Protein AF-A0A953LMT9-F1 (afdb_monomer)

Secondary structure (DSSP, 8-state):
-EEEEESS-EEEEEEEEEETTS-EEEEEEEEEEPTT-BPPP---TTTTPPEEEEEEEEEE--TTSPPPEEEEE---

Mean predicted aligned error: 4.64 Å

Radius of gyration: 12.95 Å; Cα contacts (8 Å, |Δi|>4): 16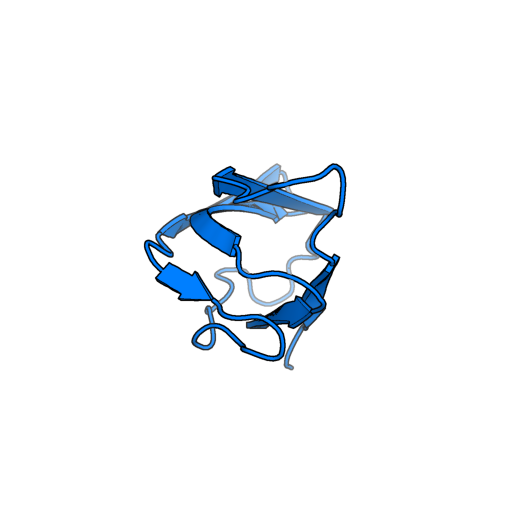3; chains: 1; bounding box: 30×21×34 Å

Sequence (76 aa):
VQIRVLERPVQFRSMKIHFANGDTQNVELRDRIRAGGKSRVIDVEGGDRAIKTIEFVYDAQALGGRTAKVRVFGRN

Structure (mmCIF, N/CA/C/O backbone):
data_AF-A0A953LMT9-F1
#
_entry.id   AF-A0A953LMT9-F1
#
loop_
_atom_site.group_PDB
_atom_site.id
_atom_site.type_symbol
_atom_site.label_atom_id
_atom_site.label_alt_id
_atom_site.label_comp_id
_atom_site.label_asym_id
_atom_site.label_entity_id
_atom_site.label_seq_id
_atom_site.pdbx_PDB_ins_code
_atom_site.Cartn_x
_atom_site.Cartn_y
_atom_site.Cartn_z
_atom_site.occupancy
_atom_site.B_iso_or_equiv
_atom_site.auth_seq_id
_atom_site.auth_comp_id
_atom_site.auth_asym_id
_atom_site.auth_atom_id
_atom_site.pdbx_PDB_model_num
ATOM 1 N N . VAL A 1 1 ? -10.229 -8.304 -0.587 1.00 89.88 1 VAL A N 1
ATOM 2 C CA . VAL A 1 1 ? -9.883 -7.358 -1.682 1.00 89.88 1 VAL A CA 1
ATOM 3 C C . VAL A 1 1 ? -9.055 -8.028 -2.775 1.00 89.88 1 VAL A C 1
ATOM 5 O O . VAL A 1 1 ? -8.469 -9.078 -2.543 1.00 89.88 1 VAL A O 1
ATOM 8 N N . GLN A 1 2 ? -9.003 -7.443 -3.974 1.00 92.94 2 GLN A N 1
ATOM 9 C CA . GLN A 1 2 ? -8.133 -7.888 -5.069 1.00 92.94 2 GLN A CA 1
ATOM 10 C C . GLN A 1 2 ? -7.492 -6.694 -5.778 1.00 92.94 2 GLN A C 1
ATOM 12 O O . GLN A 1 2 ? -8.166 -5.715 -6.101 1.00 92.94 2 GLN A O 1
ATOM 17 N N . ILE A 1 3 ? -6.198 -6.807 -6.063 1.00 94.06 3 ILE A N 1
ATOM 18 C CA . ILE A 1 3 ? -5.429 -5.804 -6.794 1.00 94.06 3 ILE A CA 1
ATOM 19 C C . ILE A 1 3 ? -5.477 -6.146 -8.281 1.00 94.06 3 ILE A C 1
ATOM 21 O O . ILE A 1 3 ? -5.314 -7.304 -8.670 1.00 94.06 3 ILE A O 1
ATOM 25 N N . ARG A 1 4 ? -5.681 -5.136 -9.126 1.00 94.44 4 ARG A N 1
ATOM 26 C CA . ARG A 1 4 ? -5.558 -5.241 -10.581 1.00 94.44 4 ARG A CA 1
ATOM 27 C C . ARG A 1 4 ? -4.600 -4.190 -11.095 1.00 94.44 4 ARG A C 1
ATOM 29 O O . ARG A 1 4 ? -4.687 -3.025 -10.707 1.00 94.44 4 ARG A O 1
ATOM 36 N N . VAL A 1 5 ? -3.724 -4.608 -11.994 1.00 92.94 5 VAL A N 1
ATOM 37 C CA . VAL A 1 5 ? -2.730 -3.737 -12.611 1.00 92.94 5 VAL A CA 1
ATOM 38 C C . VAL A 1 5 ? -3.083 -3.554 -14.073 1.00 92.94 5 VAL A C 1
ATOM 40 O O . VAL A 1 5 ? -3.324 -4.519 -14.793 1.00 92.94 5 VAL A O 1
ATOM 43 N N . LEU A 1 6 ? -3.100 -2.307 -14.520 1.00 90.75 6 LEU A N 1
ATOM 44 C CA . LEU A 1 6 ? -3.301 -1.930 -15.908 1.00 90.75 6 LEU A CA 1
ATOM 45 C C . LEU A 1 6 ? -2.051 -1.227 -16.438 1.00 90.75 6 LEU A C 1
ATOM 47 O O . LEU A 1 6 ? -1.253 -0.682 -15.673 1.00 90.75 6 LEU A O 1
ATOM 51 N N . GLU A 1 7 ? -1.924 -1.228 -17.764 1.00 89.25 7 GLU A N 1
ATOM 52 C CA . GLU A 1 7 ? -0.909 -0.507 -18.545 1.00 89.25 7 GLU A CA 1
ATOM 53 C C . GLU A 1 7 ? 0.519 -1.063 -18.417 1.00 89.25 7 GLU A C 1
ATOM 55 O O . GLU A 1 7 ? 1.123 -1.430 -19.426 1.00 89.25 7 GLU A O 1
ATOM 60 N N . ARG A 1 8 ? 1.071 -1.188 -17.204 1.00 88.44 8 ARG A N 1
ATOM 61 C CA . ARG A 1 8 ? 2.460 -1.623 -16.973 1.00 88.44 8 ARG A CA 1
ATOM 62 C C . ARG A 1 8 ? 2.575 -2.583 -15.793 1.00 88.44 8 ARG A C 1
ATOM 64 O O . ARG A 1 8 ? 1.825 -2.444 -14.837 1.00 88.44 8 ARG A O 1
ATOM 71 N N . PRO A 1 9 ? 3.504 -3.555 -15.842 1.00 90.56 9 PRO A N 1
ATOM 72 C CA . PRO A 1 9 ? 3.708 -4.485 -14.740 1.00 90.56 9 PRO A CA 1
ATOM 73 C C . PRO A 1 9 ? 4.207 -3.766 -13.481 1.00 90.56 9 PRO A C 1
ATOM 75 O 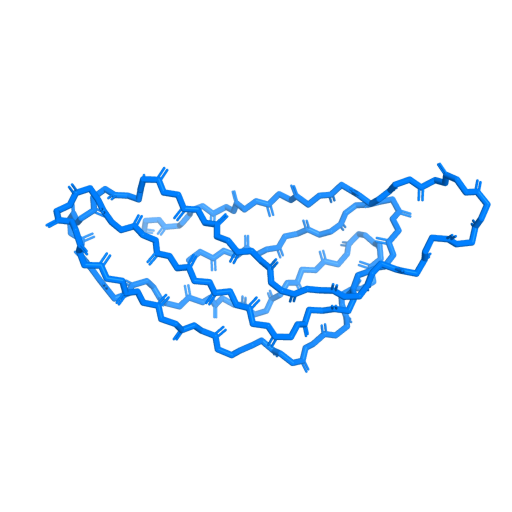O . PRO A 1 9 ? 5.003 -2.832 -13.575 1.00 90.56 9 PRO A O 1
ATOM 78 N N . VAL A 1 10 ? 3.808 -4.264 -12.311 1.00 92.06 10 VAL A N 1
ATOM 79 C CA . VAL A 1 10 ? 4.267 -3.770 -11.004 1.00 92.06 10 VAL A CA 1
ATOM 80 C C . VAL A 1 10 ? 4.768 -4.943 -10.170 1.00 92.06 10 VAL A C 1
ATOM 82 O O . VAL A 1 1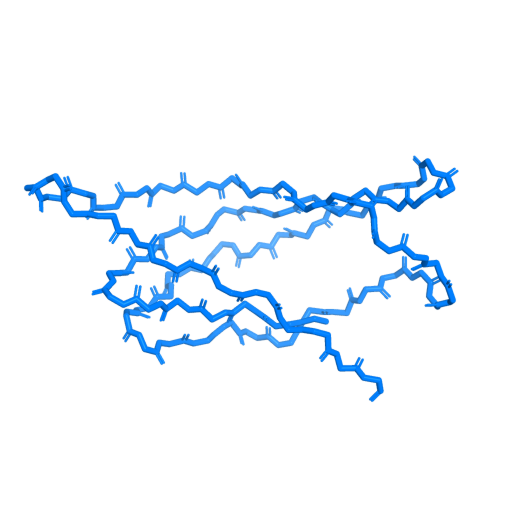0 ? 4.122 -5.992 -10.110 1.00 92.06 10 VAL A O 1
ATOM 85 N N . GLN A 1 11 ? 5.927 -4.765 -9.538 1.00 92.88 11 GLN A N 1
ATOM 86 C CA . GLN A 1 11 ? 6.444 -5.702 -8.550 1.00 92.88 11 GLN A CA 1
ATOM 87 C C . GLN A 1 11 ? 5.988 -5.247 -7.165 1.00 92.88 11 GLN A C 1
ATOM 89 O O . GLN A 1 11 ? 6.507 -4.267 -6.637 1.00 92.88 11 GLN A O 1
ATOM 94 N N . PHE A 1 12 ? 5.029 -5.947 -6.567 1.00 93.88 12 PHE A N 1
ATOM 95 C CA . PHE A 1 12 ? 4.580 -5.651 -5.210 1.00 93.88 12 PHE A CA 1
ATOM 96 C C . PHE A 1 12 ? 5.429 -6.401 -4.185 1.00 93.88 12 PHE A C 1
ATOM 98 O O . PHE A 1 12 ? 5.750 -7.579 -4.360 1.00 93.88 12 PHE A O 1
ATOM 105 N N . ARG A 1 13 ? 5.767 -5.720 -3.089 1.00 94.81 13 ARG A N 1
ATOM 106 C CA . ARG A 1 13 ? 6.439 -6.307 -1.923 1.00 94.81 13 ARG A CA 1
ATOM 107 C C . ARG A 1 13 ? 5.403 -6.626 -0.852 1.00 94.81 13 ARG A C 1
ATOM 109 O O . ARG A 1 13 ? 5.180 -7.792 -0.527 1.00 94.81 13 ARG A O 1
ATOM 116 N N . SER A 1 14 ? 4.712 -5.597 -0.385 1.00 95.31 14 SER A N 1
ATOM 117 C CA . SER A 1 14 ? 3.703 -5.681 0.665 1.00 95.31 14 SER A CA 1
ATOM 118 C C . SER A 1 14 ? 2.649 -4.594 0.490 1.00 95.31 14 SER A C 1
ATOM 120 O O . SER A 1 14 ? 2.812 -3.650 -0.291 1.00 95.31 14 SER A O 1
ATOM 122 N N . MET A 1 15 ? 1.557 -4.739 1.227 1.00 94.44 15 MET A N 1
ATOM 123 C CA . MET A 1 15 ? 0.590 -3.675 1.435 1.00 94.44 15 MET A CA 1
ATOM 124 C C . MET A 1 15 ? 0.214 -3.576 2.908 1.00 94.44 15 MET A C 1
ATOM 126 O O . MET A 1 15 ? 0.250 -4.570 3.636 1.00 94.44 15 MET A O 1
ATOM 130 N N . LYS A 1 16 ? -0.180 -2.378 3.323 1.00 96.06 16 LYS A N 1
ATOM 131 C CA . LYS A 1 16 ? -0.725 -2.107 4.647 1.00 96.06 16 LYS A CA 1
ATOM 132 C C . LYS A 1 16 ? -2.100 -1.477 4.500 1.00 96.06 16 LYS A C 1
ATOM 134 O O . LYS A 1 16 ? -2.265 -0.492 3.784 1.00 96.06 16 LYS A O 1
ATOM 139 N N . ILE A 1 17 ? -3.089 -2.066 5.158 1.00 93.94 17 ILE A N 1
ATOM 140 C CA . ILE A 1 17 ? -4.444 -1.528 5.245 1.00 93.94 17 ILE A CA 1
ATOM 141 C C . ILE A 1 17 ? -4.553 -0.786 6.568 1.00 93.94 17 ILE A C 1
ATOM 143 O O . ILE A 1 17 ? -4.267 -1.361 7.615 1.00 93.94 17 ILE A O 1
ATOM 147 N N . HIS A 1 18 ? -4.988 0.466 6.514 1.00 94.25 18 HIS A N 1
ATOM 148 C CA . HIS A 1 18 ? -5.386 1.241 7.679 1.00 94.25 18 HIS A CA 1
ATOM 149 C C . HIS A 1 18 ? -6.906 1.279 7.742 1.00 94.25 18 HIS A C 1
ATOM 151 O O . HIS A 1 18 ? -7.563 1.721 6.792 1.00 94.25 18 HIS A O 1
ATOM 157 N N . PHE A 1 19 ? -7.464 0.840 8.862 1.00 93.06 19 PHE A N 1
ATOM 158 C CA . PHE A 1 19 ? -8.896 0.885 9.115 1.00 93.06 19 PHE A CA 1
ATOM 159 C C . PHE A 1 19 ? -9.299 2.206 9.775 1.00 93.06 19 PHE A C 1
ATOM 161 O O . PHE A 1 19 ? -8.487 2.907 10.383 1.00 93.06 19 PHE A O 1
ATOM 168 N N . ALA A 1 20 ? -10.577 2.563 9.658 1.00 91.56 20 ALA A N 1
ATOM 169 C CA . ALA A 1 20 ? -11.118 3.789 10.243 1.00 91.56 20 ALA A CA 1
ATOM 170 C C . ALA A 1 20 ? -11.028 3.818 11.781 1.00 91.56 20 ALA A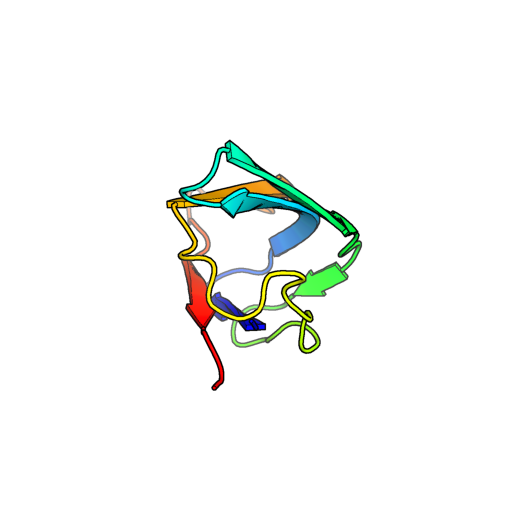 C 1
ATOM 172 O O . ALA A 1 20 ? -10.937 4.897 12.357 1.00 91.56 20 ALA A O 1
ATOM 173 N N . ASN A 1 21 ? -1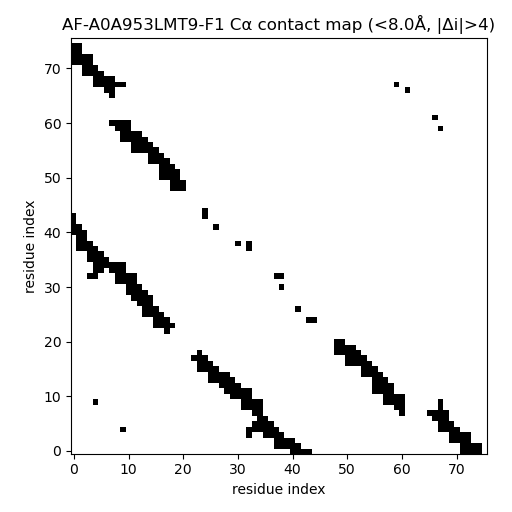1.004 2.649 12.429 1.00 90.00 21 ASN A N 1
ATOM 174 C CA . ASN A 1 21 ? -10.872 2.500 13.880 1.00 90.00 21 ASN A CA 1
ATOM 175 C C . ASN A 1 21 ? -9.420 2.601 14.393 1.00 90.00 21 ASN A C 1
ATOM 177 O O . ASN A 1 21 ? -9.204 2.505 15.595 1.00 90.00 21 ASN A O 1
ATOM 181 N N . GLY A 1 22 ? -8.438 2.789 13.504 1.00 91.44 22 GLY A N 1
ATOM 182 C CA . GLY A 1 22 ? -7.019 2.894 13.855 1.00 91.44 22 GLY A CA 1
ATOM 183 C C . GLY A 1 22 ? -6.232 1.586 13.752 1.00 91.44 22 GLY A C 1
ATOM 184 O O . GLY A 1 22 ? -5.002 1.638 13.759 1.00 91.44 22 GLY A O 1
ATOM 185 N N . ASP A 1 23 ? -6.900 0.441 13.582 1.00 92.44 23 ASP A N 1
ATOM 186 C CA . ASP A 1 23 ? -6.222 -0.840 13.384 1.00 92.44 23 ASP A CA 1
ATOM 187 C C . ASP A 1 23 ? -5.489 -0.877 12.039 1.00 92.44 23 ASP A C 1
ATOM 189 O O . ASP A 1 23 ? -5.838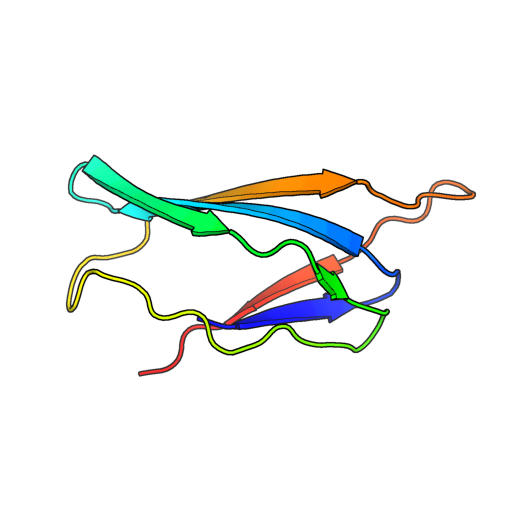 -0.177 11.077 1.00 92.44 23 ASP A O 1
ATOM 193 N N . THR A 1 24 ? -4.487 -1.753 11.950 1.00 94.38 24 THR A N 1
ATOM 194 C CA . THR A 1 24 ? -3.766 -1.995 10.700 1.00 94.38 24 THR A CA 1
ATOM 195 C C . THR A 1 24 ? -3.621 -3.479 10.407 1.00 94.38 24 THR A C 1
ATOM 197 O O . THR A 1 24 ? -3.454 -4.285 11.318 1.00 94.38 24 THR A O 1
ATOM 200 N N . GLN A 1 25 ? -3.653 -3.829 9.122 1.00 93.62 25 GLN A N 1
ATOM 201 C CA . GLN A 1 25 ? -3.354 -5.174 8.636 1.00 93.62 25 GLN A CA 1
ATOM 202 C C . GLN A 1 25 ? -2.212 -5.100 7.626 1.00 93.62 25 GLN A C 1
ATOM 204 O O . GLN A 1 25 ? -2.306 -4.401 6.613 1.00 93.62 25 GLN A O 1
ATOM 209 N N . ASN A 1 26 ? -1.138 -5.842 7.888 1.00 95.50 26 ASN A N 1
ATOM 210 C CA . ASN A 1 26 ? -0.020 -5.985 6.962 1.00 95.50 26 ASN A CA 1
ATOM 211 C C . ASN A 1 26 ? -0.209 -7.258 6.138 1.00 95.50 26 ASN A C 1
ATOM 213 O O . ASN A 1 26 ? -0.403 -8.337 6.690 1.00 95.50 26 ASN A O 1
ATOM 217 N N . VAL A 1 27 ? -0.116 -7.137 4.816 1.00 93.69 27 VAL A N 1
ATOM 218 C CA . VAL A 1 27 ? -0.231 -8.264 3.891 1.00 93.69 27 VAL A CA 1
ATOM 219 C C . VAL A 1 27 ? 1.031 -8.340 3.050 1.00 93.69 27 VAL A C 1
ATOM 221 O O . VAL A 1 27 ? 1.353 -7.425 2.285 1.00 93.69 27 VAL A O 1
ATOM 224 N N . GLU A 1 28 ? 1.729 -9.466 3.142 1.00 93.88 28 GLU A N 1
ATOM 225 C CA . GLU A 1 28 ? 2.791 -9.778 2.196 1.00 93.88 28 GLU A CA 1
ATOM 226 C C . GLU A 1 28 ? 2.201 -10.231 0.854 1.00 93.88 28 GLU A C 1
ATOM 228 O O . GLU A 1 28 ? 1.331 -11.109 0.781 1.00 93.88 28 GLU A O 1
ATOM 233 N N . LEU A 1 29 ? 2.681 -9.604 -0.221 1.00 91.12 29 LEU A N 1
ATOM 234 C CA . LEU A 1 29 ? 2.261 -9.902 -1.589 1.00 91.12 29 LEU A CA 1
ATOM 235 C C . LEU A 1 29 ? 3.364 -10.654 -2.327 1.00 91.12 29 LEU A C 1
ATOM 237 O O . LEU A 1 29 ? 3.103 -11.727 -2.858 1.00 91.12 29 LEU A O 1
ATOM 241 N N . ARG A 1 30 ? 4.585 -10.093 -2.322 1.00 89.44 30 ARG A N 1
ATOM 242 C CA . ARG A 1 30 ? 5.791 -10.629 -2.978 1.00 89.44 30 ARG A CA 1
ATOM 243 C C . ARG A 1 30 ? 5.515 -11.172 -4.390 1.00 89.44 30 ARG A C 1
ATOM 245 O O . ARG A 1 30 ? 5.993 -12.242 -4.751 1.00 89.44 30 ARG A O 1
ATOM 252 N N . ASP A 1 31 ? 4.758 -10.420 -5.188 1.00 89.19 31 ASP A N 1
ATOM 253 C CA . ASP A 1 31 ? 4.236 -10.877 -6.480 1.00 89.19 31 ASP A CA 1
ATOM 254 C C . ASP A 1 31 ? 4.454 -9.841 -7.592 1.00 89.19 31 ASP A C 1
ATOM 256 O O . ASP A 1 31 ? 4.380 -8.625 -7.373 1.00 89.19 31 ASP A O 1
ATOM 260 N N . ARG A 1 32 ? 4.721 -10.334 -8.806 1.00 92.12 32 ARG A N 1
ATOM 261 C CA . ARG A 1 32 ? 4.854 -9.527 -10.020 1.00 92.12 32 ARG A CA 1
ATOM 262 C C . ARG A 1 32 ? 3.577 -9.615 -10.837 1.00 92.12 32 ARG A C 1
ATOM 264 O O . ARG A 1 32 ? 3.387 -10.537 -11.631 1.00 92.12 32 ARG A O 1
ATOM 271 N N . ILE A 1 33 ? 2.751 -8.582 -10.756 1.00 91.62 33 ILE A N 1
ATOM 272 C CA . ILE A 1 33 ? 1.514 -8.534 -11.531 1.00 91.62 33 ILE A CA 1
ATOM 273 C C . ILE A 1 33 ? 1.810 -7.883 -12.883 1.00 91.62 33 ILE A C 1
ATOM 275 O O . ILE A 1 33 ? 2.232 -6.727 -12.958 1.00 91.62 33 ILE A O 1
ATOM 279 N N . ARG A 1 34 ? 1.610 -8.637 -13.971 1.00 91.06 34 ARG A N 1
ATOM 280 C CA . ARG A 1 34 ? 1.735 -8.120 -15.344 1.00 91.06 34 ARG A CA 1
ATOM 281 C C . ARG A 1 34 ? 0.612 -7.125 -15.662 1.00 91.06 34 ARG A C 1
ATOM 283 O O . ARG A 1 34 ? -0.431 -7.135 -15.016 1.00 91.06 34 ARG A O 1
ATOM 290 N N . ALA A 1 35 ? 0.810 -6.285 -16.678 1.00 89.88 35 ALA A N 1
ATOM 291 C CA . ALA A 1 35 ? -0.250 -5.409 -17.174 1.00 89.88 35 ALA A CA 1
ATOM 292 C C . ALA A 1 35 ? -1.481 -6.234 -17.599 1.00 89.88 35 ALA A C 1
ATOM 294 O O . ALA A 1 35 ? -1.338 -7.254 -18.269 1.00 89.88 35 ALA A O 1
ATOM 295 N N . GLY A 1 36 ? -2.673 -5.814 -17.173 1.00 92.19 36 GLY A N 1
ATOM 296 C CA . GLY A 1 36 ? -3.924 -6.564 -17.343 1.00 92.19 36 GLY A CA 1
ATOM 297 C C . GLY A 1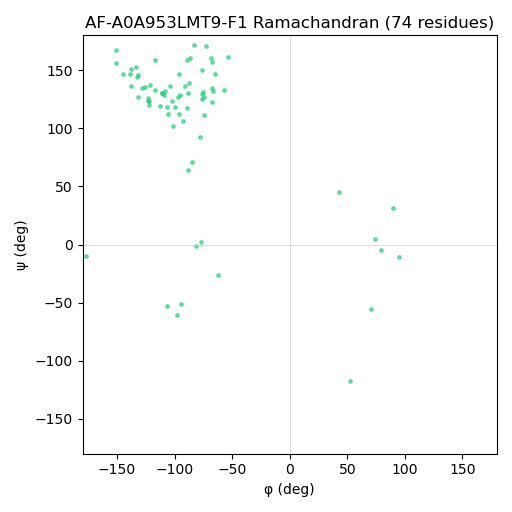 36 ? -4.122 -7.702 -16.331 1.00 92.19 36 GLY A C 1
ATOM 298 O O . GLY A 1 36 ? -5.176 -8.334 -16.317 1.00 92.19 36 GLY A O 1
ATOM 299 N N . GLY A 1 37 ? -3.131 -7.966 -15.477 1.00 93.38 37 GLY A N 1
ATOM 300 C CA . GLY A 1 37 ? -3.161 -9.019 -14.470 1.00 93.38 37 GLY A CA 1
ATOM 301 C C . GLY A 1 37 ? -3.877 -8.623 -13.179 1.00 93.38 37 GLY A C 1
ATOM 302 O O . GLY A 1 37 ? -4.232 -7.464 -12.936 1.00 93.38 37 GLY A O 1
ATOM 303 N N . LYS A 1 38 ? -4.059 -9.623 -12.315 1.00 93.88 38 LYS A N 1
ATOM 304 C CA . LYS A 1 38 ? -4.674 -9.487 -10.993 1.00 93.88 38 LYS A CA 1
ATOM 305 C C . LYS A 1 38 ? -3.905 -10.295 -9.954 1.00 93.88 38 LYS A C 1
ATOM 307 O O . LYS A 1 38 ? -3.332 -11.326 -10.294 1.00 93.88 38 LYS A O 1
ATOM 312 N N . SER A 1 39 ? -3.933 -9.841 -8.707 1.00 93.19 39 SER A N 1
ATOM 313 C CA . SER A 1 39 ? -3.412 -10.602 -7.573 1.00 93.19 39 SER A CA 1
ATOM 314 C C . SER A 1 39 ? -4.338 -11.769 -7.223 1.00 93.19 39 SER A C 1
ATOM 316 O O . SER A 1 39 ? -5.503 -11.826 -7.649 1.00 93.19 39 SER A O 1
ATOM 318 N N . ARG A 1 40 ? -3.865 -12.640 -6.326 1.00 92.06 40 ARG A N 1
ATOM 319 C CA . ARG A 1 40 ? -4.751 -13.472 -5.501 1.00 92.06 40 ARG A CA 1
ATOM 320 C C . ARG A 1 40 ? -5.788 -12.618 -4.762 1.00 92.06 40 ARG A C 1
ATOM 322 O O . ARG A 1 40 ? -5.614 -11.404 -4.602 1.00 92.06 40 ARG A O 1
ATOM 329 N N . VAL A 1 41 ? -6.859 -13.257 -4.303 1.00 90.75 41 VAL A N 1
ATOM 330 C CA . VAL A 1 41 ? -7.748 -12.624 -3.326 1.00 90.75 41 VAL A CA 1
ATOM 331 C C . VAL A 1 41 ? -6.976 -12.488 -2.012 1.00 90.75 41 VAL A C 1
ATOM 333 O O . VAL A 1 41 ? -6.224 -13.381 -1.617 1.00 90.75 41 VAL A O 1
ATOM 336 N N . ILE A 1 42 ? -7.091 -11.315 -1.409 1.00 90.00 42 ILE A N 1
ATOM 337 C CA . ILE A 1 42 ? -6.480 -10.965 -0.133 1.00 90.00 42 ILE A CA 1
ATOM 338 C C . ILE A 1 42 ? -7.620 -10.789 0.852 1.00 90.00 42 ILE A C 1
ATOM 340 O O . ILE A 1 42 ? -8.475 -9.921 0.640 1.00 90.00 42 ILE A O 1
ATOM 344 N N . ASP A 1 43 ? -7.629 -11.589 1.903 1.00 88.44 43 ASP A N 1
ATOM 345 C CA . ASP A 1 43 ? -8.642 -11.480 2.941 1.00 88.44 43 ASP A CA 1
ATOM 346 C C . ASP A 1 43 ? -8.344 -10.270 3.819 1.00 88.44 43 ASP A C 1
ATOM 348 O O . ASP A 1 43 ? -7.205 -10.027 4.224 1.00 88.44 43 ASP A O 1
ATOM 352 N N . VAL A 1 44 ? -9.376 -9.459 4.035 1.00 85.81 44 VAL A N 1
ATOM 353 C CA . VAL A 1 44 ? -9.281 -8.273 4.880 1.00 85.81 44 VAL A CA 1
ATOM 354 C C . VAL A 1 44 ? -9.779 -8.665 6.259 1.00 85.81 44 VAL A C 1
ATOM 356 O O . VAL A 1 44 ? -10.956 -8.968 6.445 1.00 85.81 44 VAL A O 1
ATOM 359 N N . GLU A 1 45 ? -8.866 -8.675 7.218 1.00 76.44 45 GLU A N 1
ATOM 360 C CA . GLU A 1 45 ? -9.135 -8.996 8.612 1.00 76.44 45 GLU A CA 1
ATOM 361 C C . GLU A 1 45 ? -9.779 -7.776 9.266 1.00 76.44 45 GLU A C 1
ATOM 363 O O . GLU A 1 45 ? -9.118 -6.842 9.721 1.00 76.44 45 GLU A O 1
ATOM 368 N N . GLY A 1 46 ? -11.108 -7.739 9.256 1.00 69.38 46 GLY A N 1
ATOM 369 C CA . GLY A 1 46 ? -11.809 -6.588 9.807 1.00 69.38 46 GLY A CA 1
ATOM 370 C C . GLY A 1 46 ? -13.324 -6.645 9.832 1.00 69.38 46 GLY A C 1
ATOM 371 O O . GLY A 1 46 ? -13.903 -5.783 10.482 1.00 69.38 46 GLY A O 1
ATOM 372 N N . GLY A 1 47 ? -13.969 -7.623 9.185 1.00 73.75 47 GLY A N 1
ATOM 373 C CA . GLY A 1 47 ? -15.435 -7.692 9.139 1.00 73.75 47 GLY A CA 1
ATOM 374 C C . GLY A 1 47 ? -16.031 -6.367 8.652 1.00 73.75 47 GLY A C 1
ATOM 375 O O . GLY A 1 47 ? -15.710 -5.919 7.555 1.00 73.75 47 GLY A O 1
ATOM 376 N N . ASP A 1 48 ? -16.811 -5.709 9.513 1.00 69.19 48 ASP A N 1
ATOM 377 C CA . ASP A 1 48 ? -17.503 -4.438 9.243 1.00 69.19 48 ASP A CA 1
ATOM 378 C C . ASP A 1 48 ? -16.602 -3.183 9.289 1.00 69.19 48 ASP A C 1
ATOM 380 O O . ASP A 1 48 ? -17.079 -2.053 9.146 1.00 69.19 48 ASP A O 1
ATOM 384 N N . ARG A 1 49 ? -15.289 -3.327 9.514 1.00 81.75 49 ARG A N 1
ATOM 385 C CA . ARG A 1 49 ? -14.369 -2.180 9.575 1.00 81.75 49 ARG A CA 1
ATOM 386 C C . ARG A 1 49 ? -14.224 -1.513 8.206 1.00 81.75 49 ARG A C 1
ATOM 388 O O . ARG A 1 49 ? -13.736 -2.108 7.246 1.00 81.75 49 ARG A O 1
ATOM 395 N N . ALA A 1 50 ? -14.534 -0.219 8.146 1.00 87.56 50 ALA A N 1
ATOM 396 C CA . ALA A 1 50 ? -14.274 0.595 6.965 1.00 87.56 50 ALA A CA 1
ATOM 397 C C . ALA A 1 50 ? -12.762 0.771 6.724 1.00 87.56 50 ALA A C 1
ATOM 399 O O . ALA A 1 50 ? -12.006 1.130 7.633 1.00 87.56 50 ALA A O 1
ATOM 400 N N . ILE A 1 51 ? -12.325 0.558 5.481 1.00 89.69 51 ILE A N 1
ATOM 401 C CA . ILE A 1 51 ? -10.953 0.848 5.049 1.00 89.69 51 ILE A CA 1
ATOM 402 C C . ILE A 1 51 ? -10.798 2.364 4.901 1.00 89.69 51 ILE A C 1
ATOM 404 O O . ILE A 1 51 ? -11.564 3.001 4.182 1.00 89.69 51 ILE A O 1
ATOM 408 N N . LYS A 1 52 ? -9.779 2.931 5.551 1.00 92.75 52 LYS A N 1
ATOM 409 C CA . LYS A 1 52 ? -9.435 4.355 5.471 1.00 92.75 52 LYS A CA 1
ATOM 410 C C . LYS A 1 52 ? -8.376 4.620 4.404 1.00 92.75 52 LYS A C 1
ATOM 412 O O . LYS A 1 52 ? -8.573 5.470 3.543 1.00 92.75 52 LYS A O 1
ATOM 417 N N . THR A 1 53 ? -7.276 3.870 4.450 1.00 94.50 53 THR A N 1
ATOM 418 C CA . THR A 1 53 ? -6.130 4.043 3.544 1.00 94.50 53 THR A CA 1
ATOM 419 C C . THR A 1 53 ? -5.515 2.687 3.220 1.00 94.50 53 THR A C 1
ATOM 421 O O . THR A 1 53 ? -5.497 1.794 4.065 1.00 94.50 53 THR A O 1
ATOM 424 N N . ILE A 1 54 ? -4.985 2.535 2.006 1.00 93.81 54 ILE A N 1
ATOM 425 C CA . ILE A 1 54 ? -4.147 1.394 1.630 1.00 93.81 54 ILE A CA 1
ATOM 426 C C . ILE A 1 54 ? -2.802 1.926 1.149 1.00 93.81 54 ILE A C 1
ATOM 428 O O . ILE A 1 54 ? -2.745 2.714 0.206 1.00 93.81 54 ILE A O 1
ATOM 432 N N . GLU A 1 55 ? -1.730 1.468 1.782 1.00 95.81 55 GLU A N 1
ATOM 433 C CA . GLU A 1 55 ? -0.353 1.780 1.413 1.00 95.81 55 GLU A CA 1
ATOM 434 C C . GLU A 1 55 ? 0.272 0.585 0.691 1.00 95.81 55 GLU A C 1
ATOM 436 O O . GLU A 1 55 ? 0.116 -0.561 1.118 1.00 95.81 55 GLU A O 1
ATOM 441 N N . PHE A 1 56 ? 1.000 0.845 -0.394 1.00 94.38 56 PHE A N 1
ATOM 442 C CA . PHE A 1 56 ? 1.707 -0.180 -1.159 1.00 94.38 56 PHE A CA 1
ATOM 443 C C . PHE A 1 56 ? 3.209 0.060 -1.114 1.00 94.38 56 PHE A C 1
ATOM 445 O O . PHE A 1 56 ? 3.673 1.154 -1.427 1.00 94.38 56 PHE A O 1
ATOM 452 N N . VAL A 1 57 ? 3.965 -1.000 -0.835 1.00 94.88 57 VAL A N 1
ATOM 453 C CA . VAL A 1 57 ? 5.407 -1.040 -1.087 1.00 94.88 57 VAL A CA 1
ATOM 454 C C . VAL A 1 57 ? 5.625 -1.796 -2.390 1.00 94.88 57 VAL A C 1
ATOM 456 O O . VAL A 1 57 ? 5.252 -2.969 -2.512 1.00 94.88 57 VAL A O 1
ATOM 459 N N . TYR A 1 58 ? 6.199 -1.126 -3.386 1.00 92.25 58 TYR A N 1
ATOM 460 C CA . TYR A 1 58 ? 6.357 -1.676 -4.727 1.00 92.25 58 TYR A CA 1
ATOM 461 C C . TYR A 1 58 ? 7.578 -1.106 -5.445 1.00 92.25 58 TYR A C 1
ATOM 463 O O . TYR A 1 58 ? 8.003 0.014 -5.177 1.00 92.25 58 TYR A O 1
ATOM 471 N N . ASP A 1 59 ? 8.072 -1.867 -6.419 1.00 88.25 59 ASP A N 1
ATOM 472 C CA . ASP A 1 59 ? 9.087 -1.416 -7.363 1.00 88.25 59 ASP A CA 1
ATOM 473 C C . ASP A 1 59 ? 8.420 -1.171 -8.723 1.00 88.25 59 ASP A C 1
ATOM 475 O O . ASP A 1 59 ? 7.950 -2.101 -9.396 1.00 88.25 59 ASP A O 1
ATOM 479 N N . ALA A 1 60 ? 8.354 0.096 -9.141 1.00 71.81 60 ALA A N 1
ATOM 480 C CA . ALA A 1 60 ? 7.887 0.449 -10.476 1.00 71.81 60 ALA A CA 1
ATOM 481 C C . ALA A 1 60 ? 8.96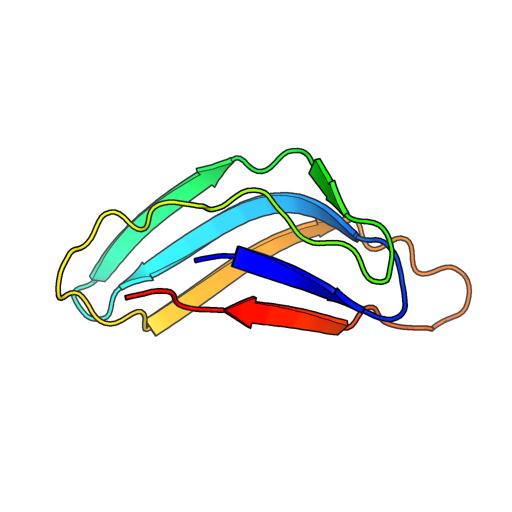9 0.156 -11.516 1.00 71.81 60 ALA A C 1
ATOM 483 O O . ALA A 1 60 ? 10.069 0.697 -11.470 1.00 71.81 60 ALA A O 1
ATOM 484 N N . GLN A 1 61 ? 8.624 -0.637 -12.528 1.00 68.19 61 GLN A N 1
ATOM 485 C CA . GLN A 1 61 ? 9.466 -0.835 -13.709 1.00 68.19 61 GLN A CA 1
ATOM 486 C C . GLN A 1 61 ? 9.135 0.247 -14.754 1.00 68.19 61 GLN A C 1
ATOM 488 O O . GLN A 1 61 ? 8.586 -0.024 -15.830 1.00 68.19 61 GLN A O 1
ATOM 493 N N . ALA A 1 62 ? 9.400 1.508 -14.402 1.00 57.44 62 ALA A N 1
ATOM 494 C CA . ALA A 1 62 ? 9.113 2.673 -15.236 1.00 57.44 62 ALA A CA 1
ATOM 495 C C . ALA A 1 62 ? 10.252 2.935 -16.236 1.00 57.44 62 ALA A C 1
ATOM 497 O O . ALA A 1 62 ? 10.998 3.901 -16.125 1.00 57.44 62 ALA A O 1
ATOM 498 N N . LEU A 1 63 ? 10.392 2.076 -17.247 1.00 57.59 63 LEU A N 1
ATOM 499 C CA . LEU A 1 63 ? 11.200 2.420 -18.420 1.00 57.59 63 LEU A CA 1
ATOM 500 C C . LEU A 1 63 ? 10.415 3.432 -19.275 1.00 57.59 63 LEU A C 1
ATOM 502 O O . LEU A 1 63 ? 9.382 3.078 -19.847 1.00 57.59 63 LEU A O 1
ATOM 506 N N . GLY A 1 64 ? 10.888 4.684 -19.335 1.00 65.69 64 GLY A N 1
ATOM 507 C CA . GLY A 1 64 ? 10.398 5.709 -20.270 1.00 65.69 64 GLY A CA 1
ATOM 508 C C . GLY A 1 64 ? 9.233 6.590 -19.794 1.00 65.69 64 GLY A C 1
ATOM 509 O O . GLY A 1 64 ? 8.412 6.985 -20.615 1.00 65.69 64 GLY A O 1
ATOM 510 N N . GLY A 1 65 ? 9.114 6.876 -18.490 1.00 66.81 65 GLY A N 1
ATOM 511 C CA . GLY A 1 65 ? 8.174 7.890 -17.967 1.00 66.81 65 GLY A CA 1
ATOM 512 C C . GLY A 1 65 ? 6.690 7.495 -17.953 1.00 66.81 65 GLY A C 1
ATOM 513 O O . GLY A 1 65 ? 5.835 8.302 -17.602 1.00 66.81 65 GLY A O 1
ATOM 514 N N . ARG A 1 66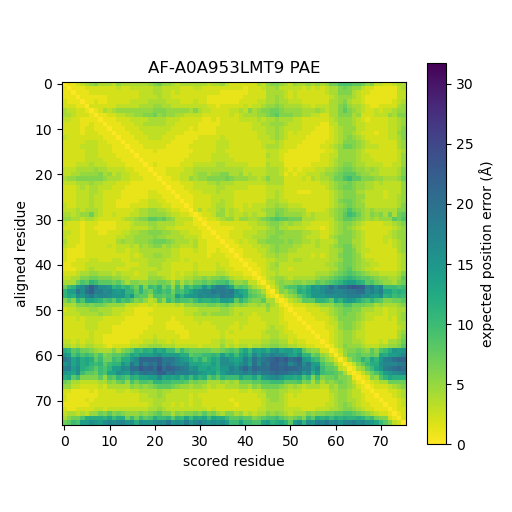 ? 6.364 6.250 -18.315 1.00 71.88 66 ARG A N 1
ATOM 515 C CA . ARG A 1 66 ? 4.996 5.718 -18.278 1.00 71.88 66 ARG A CA 1
ATOM 516 C C . ARG A 1 66 ? 4.684 5.107 -16.915 1.00 71.88 66 ARG A C 1
ATOM 518 O O . ARG A 1 66 ? 5.450 4.282 -16.415 1.00 71.88 66 ARG A O 1
ATOM 525 N N . THR A 1 67 ? 3.552 5.494 -16.338 1.00 82.44 67 THR A N 1
ATOM 526 C CA . THR A 1 67 ? 3.083 5.021 -15.033 1.00 82.44 67 THR A CA 1
ATOM 527 C C . THR A 1 67 ? 2.287 3.720 -15.159 1.00 82.44 67 THR A C 1
ATOM 529 O O . THR A 1 67 ? 1.842 3.336 -16.240 1.00 82.44 67 THR A O 1
ATOM 532 N N . ALA A 1 68 ? 2.159 2.994 -14.049 1.00 86.50 68 ALA A N 1
ATOM 533 C CA . ALA A 1 68 ? 1.226 1.881 -13.937 1.00 86.50 68 ALA A CA 1
ATOM 534 C C . ALA A 1 68 ? -0.062 2.374 -13.278 1.00 86.50 68 ALA A C 1
ATOM 536 O O . ALA A 1 68 ? -0.023 3.219 -12.382 1.00 86.50 68 ALA A O 1
ATOM 537 N N . LYS A 1 69 ? -1.199 1.799 -13.668 1.00 91.25 69 LYS A N 1
ATOM 538 C CA . LYS A 1 69 ? -2.484 2.085 -13.032 1.00 91.25 69 LYS A CA 1
ATOM 539 C C . LYS A 1 69 ? -2.904 0.901 -12.179 1.00 91.25 69 LYS A C 1
ATOM 541 O O . LYS A 1 69 ? -3.111 -0.198 -12.689 1.00 91.25 69 LYS A O 1
ATOM 546 N N . VAL A 1 70 ? -3.048 1.127 -10.878 1.00 91.62 70 VAL A N 1
ATOM 547 C CA . VAL A 1 70 ? -3.439 0.097 -9.909 1.00 91.62 70 VAL A CA 1
ATOM 548 C C . VAL A 1 70 ? -4.864 0.366 -9.439 1.00 91.62 70 VAL A C 1
ATOM 550 O O . VAL A 1 70 ? -5.217 1.493 -9.102 1.00 91.62 70 VAL A O 1
ATOM 553 N N . ARG A 1 71 ? -5.703 -0.671 -9.438 1.00 94.69 71 ARG A N 1
ATOM 554 C CA . ARG A 1 71 ? -7.070 -0.634 -8.906 1.00 94.69 71 ARG A CA 1
ATOM 555 C C . ARG A 1 71 ? -7.223 -1.682 -7.815 1.00 94.69 71 ARG A C 1
ATOM 557 O O . ARG A 1 71 ? -6.800 -2.821 -7.999 1.00 94.69 71 ARG A O 1
ATOM 564 N N . VAL A 1 72 ? -7.878 -1.310 -6.722 1.00 92.75 72 VAL A N 1
ATOM 565 C CA . VAL A 1 72 ? -8.229 -2.225 -5.632 1.00 92.75 72 VAL A CA 1
ATOM 566 C C . VAL A 1 72 ? -9.734 -2.441 -5.650 1.00 92.75 72 VAL A C 1
ATOM 568 O O . VAL A 1 72 ? -10.499 -1.483 -5.683 1.00 92.75 72 VAL A O 1
ATOM 571 N N . PHE A 1 73 ? -10.153 -3.702 -5.650 1.00 91.69 73 PHE A N 1
ATOM 572 C CA . PHE A 1 73 ? -11.558 -4.094 -5.633 1.00 91.69 73 PHE A CA 1
ATOM 573 C C . PHE A 1 73 ? -11.913 -4.735 -4.293 1.00 91.69 73 PHE A C 1
ATOM 575 O O . PHE A 1 73 ? -11.223 -5.652 -3.836 1.00 91.69 73 PHE A O 1
ATOM 582 N N . GLY A 1 74 ? -13.001 -4.265 -3.683 1.00 86.50 74 GLY A N 1
ATOM 583 C CA . GLY A 1 74 ? -13.688 -4.960 -2.597 1.00 86.50 74 GLY A CA 1
ATOM 584 C C . GLY A 1 74 ? -14.523 -6.119 -3.140 1.00 86.50 74 GLY A C 1
ATOM 585 O O . GLY A 1 74 ? -14.979 -6.082 -4.283 1.00 86.50 74 GLY A O 1
ATOM 586 N N . ARG A 1 75 ? -14.692 -7.162 -2.331 1.00 71.88 75 ARG A N 1
ATOM 587 C CA . ARG A 1 75 ? -15.655 -8.238 -2.566 1.00 71.88 75 ARG A CA 1
ATOM 588 C C . ARG A 1 75 ? -16.394 -8.432 -1.247 1.00 71.88 75 ARG A C 1
ATOM 590 O O . ARG A 1 75 ? -15.712 -8.555 -0.232 1.00 71.88 75 ARG A O 1
ATOM 597 N N . ASN A 1 76 ? -17.720 -8.388 -1.306 1.00 59.56 76 ASN A N 1
ATOM 598 C CA . ASN A 1 76 ? -18.608 -8.712 -0.193 1.00 59.56 76 ASN A CA 1
ATOM 599 C C . ASN A 1 76 ? -18.879 -10.215 -0.184 1.00 59.56 76 ASN A C 1
ATOM 601 O O . ASN A 1 76 ? -18.911 -10.797 -1.300 1.00 59.56 76 ASN A O 1
#

pLDDT: mean 87.6, std 9.75, range [57.44, 96.06]

Nearest PDB structures (foldseek):
  7ula-assembly1_A  TM=4.485E-01  e=2.102E-01  Pseudomonas putida
  6tb9-assembly1_E3  TM=3.235E-01  e=1.279E+00  Rhodobacter capsulatus
  1zz7-assembly1_B-2  TM=2.926E-01  e=2.062E+00  Streptomyces wedmorensis
  3es1-assembly1_A-2  TM=4.067E-01  e=2.835E+00  Novosphingobium aromaticivorans DSM 12444
  5fu3-assembly1_A  TM=3.142E-01  e=5.963E+00  Ruminococcus flavefaciens

Foldseek 3Di:
DKKAKADAKKQFAWKWWAWPVGDIDIGGQRDIAGHRGMGPDDDDPDVPTHTDDMGTDIDDPDDPNDDMDMDDDDDD

Solvent-accessible surface area (backbone atoms only — not comparable to full-atom values): 4541 Å² total; per-residue (Å²): 58,34,45,33,28,32,88,32,46,40,37,37,47,32,37,37,39,33,33,70,90,72,51,72,48,80,44,85,60,71,42,74,35,44,50,75,30,61,58,70,82,43,85,70,93,53,83,89,58,52,80,67,49,78,47,74,45,64,53,78,75,55,79,83,85,54,74,62,48,78,46,78,42,84,74,135